Protein AF-A0AAU6WMK9-F1 (afdb_monomer_lite)

InterPro domains:
  IPR029044 Nucleotide-diphospho-sugar transferases [G3DSA:3.90.550.10] (1-54)

Secondary structure (DSSP, 8-state):
--S-GGGHHHHTT--SS-TTHHHHHHTGGG------GGGG----SHHHHHHHHT-

Radius of gyration: 14.76 Å; chains: 1; bounding box: 33×24×33 Å

Structure (mmCIF, N/CA/C/O backbone):
data_AF-A0AAU6WMK9-F1
#
_entry.id   AF-A0AAU6WMK9-F1
#
loop_
_atom_site.group_PDB
_atom_site.id
_atom_site.type_symbol
_atom_site.label_atom_id
_atom_site.label_alt_id
_atom_site.label_comp_id
_atom_site.label_asym_id
_atom_site.label_entity_id
_atom_site.label_seq_id
_atom_site.pdbx_PDB_ins_code
_atom_site.Cartn_x
_atom_site.Cartn_y
_atom_site.Cartn_z
_atom_site.occupancy
_atom_site.B_iso_or_equiv
_atom_site.auth_seq_id
_atom_site.auth_comp_id
_atom_site.auth_asym_id
_atom_site.auth_atom_id
_atom_site.pdbx_PDB_model_num
ATOM 1 N N . MET A 1 1 ? 6.867 -12.286 0.698 1.00 68.12 1 MET A N 1
ATOM 2 C CA . MET A 1 1 ? 7.490 -11.090 0.087 1.00 68.12 1 MET A CA 1
ATOM 3 C C . MET A 1 1 ? 6.549 -10.637 -1.024 1.00 68.12 1 MET A C 1
ATOM 5 O O . MET A 1 1 ? 6.188 -11.496 -1.810 1.00 68.12 1 MET A O 1
ATOM 9 N N . LEU A 1 2 ? 6.071 -9.381 -1.028 1.00 89.62 2 LEU A N 1
ATOM 10 C CA . LEU A 1 2 ? 5.040 -8.898 -1.977 1.00 89.62 2 LEU A CA 1
ATOM 11 C C . LEU A 1 2 ? 5.609 -8.343 -3.294 1.00 89.62 2 LEU A C 1
ATOM 13 O O . LEU A 1 2 ? 4.905 -8.315 -4.291 1.00 89.62 2 LEU A O 1
ATOM 17 N N . PHE A 1 3 ? 6.875 -7.918 -3.299 1.00 93.06 3 PHE A N 1
ATOM 18 C CA . PHE A 1 3 ? 7.558 -7.397 -4.483 1.00 93.06 3 PHE A CA 1
ATOM 19 C C . PHE A 1 3 ? 8.779 -8.258 -4.798 1.00 93.06 3 PHE A C 1
ATOM 21 O O . PHE A 1 3 ? 9.580 -8.535 -3.902 1.00 93.06 3 PHE A O 1
ATOM 28 N N . SER A 1 4 ? 8.933 -8.655 -6.062 1.00 94.50 4 SER A N 1
ATOM 29 C CA . SER A 1 4 ? 10.164 -9.278 -6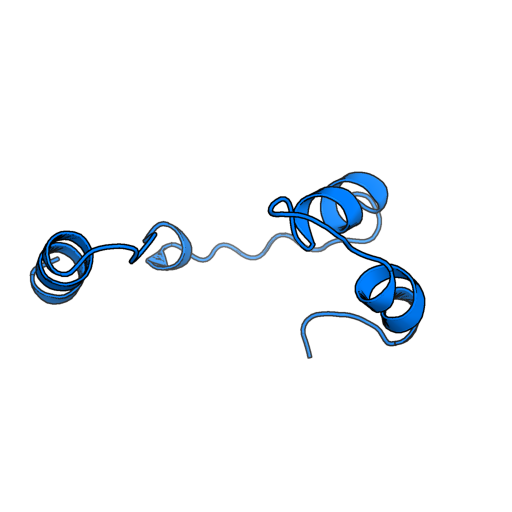.558 1.00 94.50 4 SER A CA 1
ATOM 30 C C . SER A 1 4 ? 11.346 -8.304 -6.469 1.00 94.50 4 SER A C 1
ATOM 32 O O . SER A 1 4 ? 11.179 -7.084 -6.561 1.00 94.50 4 SER A O 1
ATOM 34 N N . SER A 1 5 ? 12.565 -8.836 -6.345 1.00 94.88 5 SER A N 1
ATOM 35 C CA . SER A 1 5 ? 13.794 -8.035 -6.328 1.00 94.88 5 SER A CA 1
ATOM 36 C C . SER A 1 5 ? 13.996 -7.206 -7.598 1.00 94.88 5 SER A C 1
ATOM 38 O O . SER A 1 5 ? 14.658 -6.171 -7.537 1.00 94.88 5 SER A O 1
ATOM 40 N N . SER A 1 6 ? 13.402 -7.622 -8.723 1.00 95.62 6 SER A N 1
ATOM 41 C CA . SER A 1 6 ? 13.410 -6.877 -9.991 1.00 95.62 6 SER A CA 1
ATOM 42 C C . SER A 1 6 ? 12.801 -5.476 -9.871 1.00 95.62 6 SER A C 1
ATOM 44 O O . SER A 1 6 ? 13.215 -4.579 -10.596 1.00 95.62 6 SER A O 1
ATOM 46 N N . TYR A 1 7 ? 11.887 -5.261 -8.921 1.00 94.88 7 TYR A N 1
ATOM 47 C CA . TYR A 1 7 ? 11.151 -4.003 -8.763 1.00 94.88 7 TYR A CA 1
ATOM 48 C C . TYR A 1 7 ? 11.717 -3.073 -7.686 1.00 94.88 7 TYR A C 1
ATOM 50 O O . TYR A 1 7 ? 11.299 -1.920 -7.582 1.00 94.88 7 TYR A O 1
ATOM 58 N N . ILE A 1 8 ? 12.687 -3.533 -6.886 1.00 93.31 8 ILE A N 1
ATOM 59 C CA . ILE A 1 8 ? 13.212 -2.767 -5.741 1.00 93.31 8 ILE A CA 1
ATOM 60 C C . ILE A 1 8 ? 13.845 -1.446 -6.187 1.00 93.31 8 ILE A C 1
ATOM 62 O O . ILE A 1 8 ? 13.635 -0.426 -5.536 1.00 93.31 8 ILE A O 1
ATOM 66 N N . GLN A 1 9 ? 14.593 -1.439 -7.293 1.00 94.50 9 GLN A N 1
ATOM 67 C CA . GLN A 1 9 ? 15.226 -0.210 -7.778 1.00 94.50 9 GLN A CA 1
ATOM 68 C C . GLN A 1 9 ? 14.187 0.854 -8.136 1.00 94.50 9 GLN A C 1
ATOM 70 O O . GLN A 1 9 ? 14.345 2.003 -7.742 1.00 94.50 9 GLN A O 1
ATOM 75 N N . GLU A 1 10 ? 13.101 0.474 -8.809 1.00 93.81 10 GLU A N 1
ATOM 76 C CA . GLU A 1 10 ? 12.049 1.407 -9.214 1.00 93.81 10 GLU A CA 1
ATOM 77 C C . GLU A 1 10 ? 11.207 1.873 -8.019 1.00 93.81 10 GLU A C 1
ATOM 79 O O . GLU A 1 10 ? 10.945 3.069 -7.881 1.00 93.81 10 GLU A O 1
ATOM 84 N N . LEU A 1 11 ? 10.895 0.970 -7.081 1.00 93.44 11 LEU A N 1
ATOM 85 C CA . LEU A 1 11 ? 10.243 1.304 -5.808 1.00 93.44 11 LEU A CA 1
ATOM 86 C C . LEU A 1 11 ? 11.003 2.393 -5.037 1.00 93.44 11 LEU A C 1
ATOM 88 O O . LEU A 1 11 ? 10.385 3.315 -4.508 1.00 93.44 11 LEU A O 1
ATOM 92 N N . LEU A 1 12 ? 12.339 2.327 -5.005 1.00 93.56 12 LEU A N 1
ATOM 93 C CA . LEU A 1 12 ? 13.183 3.321 -4.328 1.00 93.56 12 LEU A CA 1
ATOM 94 C C . LEU A 1 12 ? 13.167 4.699 -5.008 1.00 93.56 12 LEU A C 1
ATOM 96 O O . LEU A 1 12 ? 13.549 5.690 -4.386 1.00 93.56 12 LEU A O 1
ATOM 100 N N . THR A 1 13 ? 12.729 4.784 -6.266 1.00 93.38 13 THR A N 1
ATOM 101 C CA . THR A 1 13 ? 12.605 6.060 -6.988 1.00 93.38 13 THR A CA 1
ATOM 102 C C . THR A 1 13 ? 11.253 6.742 -6.807 1.00 93.38 13 THR A C 1
ATOM 104 O O . THR A 1 13 ? 11.107 7.897 -7.216 1.00 93.38 13 THR A O 1
ATOM 107 N N . LEU A 1 14 ? 10.278 6.067 -6.187 1.00 92.88 14 LEU A N 1
ATOM 108 C CA . LEU A 1 14 ? 8.944 6.616 -5.968 1.00 92.88 14 LEU A CA 1
ATOM 109 C C . LEU A 1 14 ? 9.005 7.857 -5.069 1.00 92.88 14 LEU A C 1
ATOM 111 O O . LEU A 1 14 ? 9.704 7.899 -4.057 1.00 92.88 14 LEU A O 1
ATOM 115 N N . LYS A 1 15 ? 8.253 8.890 -5.454 1.00 89.25 15 LYS A N 1
ATOM 116 C CA . LYS A 1 15 ? 8.175 10.177 -4.752 1.00 89.25 15 LYS A CA 1
ATOM 117 C C . LYS A 1 15 ? 6.726 10.642 -4.667 1.00 89.25 15 LYS A C 1
ATOM 119 O O . LYS A 1 15 ? 5.907 10.305 -5.521 1.00 89.25 15 LYS A O 1
ATOM 124 N N . GLY A 1 16 ? 6.436 11.482 -3.677 1.00 88.56 16 GLY A N 1
ATOM 125 C CA . GLY A 1 16 ? 5.088 12.000 -3.445 1.00 88.56 16 GLY A CA 1
ATOM 126 C C . GLY A 1 16 ? 4.164 10.972 -2.786 1.00 88.56 16 GLY A C 1
ATOM 127 O O . GLY A 1 16 ? 4.623 9.979 -2.231 1.00 88.56 16 GLY A O 1
ATOM 128 N N . GLN A 1 17 ? 2.858 11.236 -2.822 1.00 86.06 17 GLN A N 1
ATOM 129 C CA . GLN A 1 17 ? 1.860 10.482 -2.048 1.00 86.06 17 GLN A CA 1
ATOM 130 C C . GLN A 1 17 ? 1.244 9.285 -2.787 1.00 86.06 17 GLN A C 1
ATOM 132 O O . GLN A 1 17 ? 0.527 8.500 -2.183 1.00 86.06 17 GLN A O 1
ATOM 137 N N . GLU A 1 18 ? 1.519 9.109 -4.081 1.00 84.00 18 GLU A N 1
ATOM 138 C CA . GLU A 1 18 ? 0.884 8.043 -4.872 1.00 84.00 18 GLU A CA 1
ATOM 139 C C . GLU A 1 18 ? 1.447 6.636 -4.594 1.00 84.00 18 GLU A C 1
ATOM 141 O O . GLU A 1 18 ? 0.825 5.635 -4.958 1.00 84.00 18 GLU A O 1
ATOM 146 N N . GLY A 1 19 ? 2.607 6.546 -3.934 1.00 89.06 19 GLY A N 1
ATOM 147 C CA . GLY A 1 19 ? 3.214 5.284 -3.513 1.00 89.06 19 GLY A CA 1
ATOM 148 C C . GLY A 1 19 ? 3.415 4.286 -4.660 1.00 89.06 19 GLY A C 1
ATOM 149 O O . GLY A 1 19 ? 3.659 4.658 -5.809 1.00 89.06 19 GLY A O 1
ATOM 150 N N . ALA A 1 20 ? 3.305 2.993 -4.343 1.00 93.31 20 ALA A N 1
ATOM 151 C CA . ALA A 1 20 ? 3.511 1.905 -5.301 1.00 93.31 20 ALA A CA 1
ATOM 152 C C . ALA A 1 20 ? 2.357 1.723 -6.307 1.00 93.31 20 ALA A C 1
ATOM 154 O O . ALA A 1 20 ? 2.478 0.912 -7.221 1.00 93.31 20 ALA A O 1
ATOM 155 N N . ARG A 1 21 ? 1.252 2.479 -6.195 1.00 92.94 21 ARG A N 1
ATOM 156 C CA . ARG A 1 21 ? 0.091 2.341 -7.094 1.00 92.94 21 ARG A CA 1
ATOM 157 C C . ARG A 1 21 ? 0.471 2.565 -8.557 1.00 92.94 21 ARG A C 1
ATOM 159 O O . ARG A 1 21 ? 0.040 1.808 -9.419 1.00 92.94 21 ARG A O 1
ATOM 166 N N . LYS A 1 22 ? 1.300 3.577 -8.829 1.00 91.75 22 LYS A N 1
ATOM 167 C CA . LYS A 1 22 ? 1.825 3.860 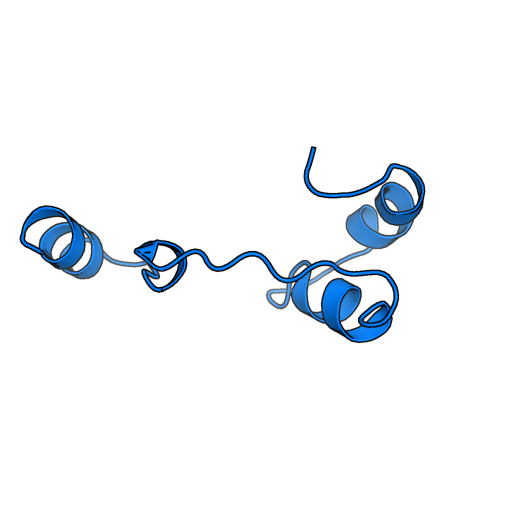-10.175 1.00 91.75 22 LYS A CA 1
ATOM 168 C C . LYS A 1 22 ? 2.597 2.676 -10.751 1.00 91.75 22 LYS A C 1
ATOM 170 O O . LYS A 1 22 ? 2.389 2.325 -11.904 1.00 91.75 22 LYS A O 1
ATOM 175 N N . LEU A 1 23 ? 3.443 2.058 -9.928 1.00 93.88 23 LEU A N 1
ATOM 176 C CA . LEU A 1 23 ? 4.257 0.912 -10.319 1.00 93.88 23 LEU A CA 1
ATOM 177 C C . LEU A 1 23 ? 3.386 -0.310 -10.638 1.00 93.88 23 LEU A C 1
ATOM 179 O O . LEU A 1 23 ? 3.545 -0.917 -11.688 1.00 93.88 23 LEU A O 1
ATOM 183 N N . ILE A 1 24 ? 2.416 -0.619 -9.774 1.00 94.44 24 ILE A N 1
ATOM 184 C CA . ILE A 1 24 ? 1.473 -1.732 -9.977 1.00 94.44 24 ILE A CA 1
ATOM 185 C C . ILE A 1 24 ? 0.686 -1.543 -11.279 1.00 94.44 24 ILE A C 1
ATOM 187 O O . ILE A 1 24 ? 0.539 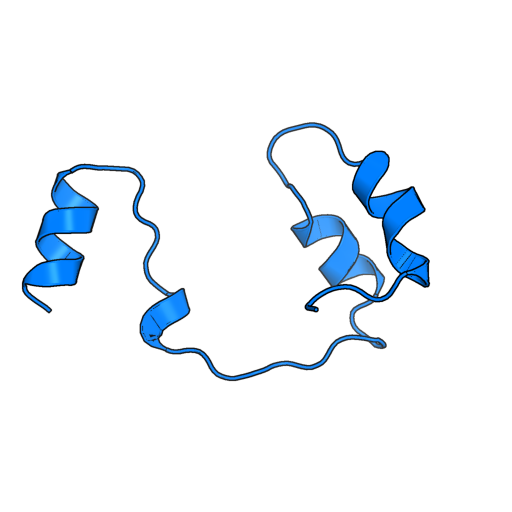-2.484 -12.048 1.00 94.44 24 ILE A O 1
ATOM 191 N N . LEU A 1 25 ? 0.217 -0.319 -11.556 1.00 93.38 25 LEU A N 1
ATOM 192 C CA . LEU A 1 25 ? -0.485 -0.009 -12.804 1.00 93.38 25 LEU A CA 1
ATOM 193 C C . LEU A 1 25 ? 0.421 -0.112 -14.041 1.00 93.38 25 LEU A C 1
ATOM 195 O O . LEU A 1 25 ? -0.067 -0.444 -15.117 1.00 93.38 25 LEU A O 1
ATOM 199 N N . HIS A 1 26 ? 1.717 0.181 -13.902 1.00 94.19 26 HIS A N 1
ATOM 200 C CA . HIS A 1 26 ? 2.683 0.069 -14.996 1.00 94.19 26 HIS A CA 1
ATOM 201 C C . HIS A 1 26 ? 2.974 -1.391 -15.371 1.00 94.19 26 HIS A C 1
ATOM 203 O O . HIS A 1 26 ? 3.100 -1.691 -16.556 1.00 94.19 26 HIS A O 1
ATOM 209 N N . TYR A 1 27 ? 3.016 -2.289 -14.383 1.00 95.75 27 TYR A N 1
ATOM 210 C CA . TYR A 1 27 ? 3.314 -3.714 -14.555 1.00 95.75 27 TYR A CA 1
ATOM 211 C C . TYR A 1 27 ? 2.087 -4.614 -14.348 1.00 95.75 27 TYR A C 1
ATOM 213 O O . TYR A 1 27 ? 2.230 -5.712 -13.828 1.00 95.75 27 TYR A O 1
ATOM 221 N N . LEU A 1 28 ? 0.882 -4.181 -14.745 1.00 95.50 28 LEU A N 1
ATOM 222 C CA . LEU A 1 28 ? -0.360 -4.952 -14.531 1.00 95.50 28 LEU A CA 1
ATOM 223 C C . LEU A 1 28 ? -0.265 -6.411 -15.006 1.00 95.50 28 LEU A C 1
ATOM 225 O O . LEU A 1 28 ? -0.770 -7.301 -14.325 1.00 95.50 28 LEU A O 1
ATOM 229 N N . ASP A 1 29 ? 0.415 -6.650 -16.128 1.00 97.25 29 ASP A N 1
ATOM 230 C CA . ASP A 1 29 ? 0.593 -7.989 -16.704 1.00 97.25 29 ASP A CA 1
ATOM 231 C C . ASP A 1 29 ? 1.534 -8.897 -15.883 1.00 97.25 29 ASP A C 1
ATOM 233 O O . ASP A 1 29 ? 1.515 -10.111 -16.068 1.00 97.25 29 ASP A O 1
ATOM 237 N N . ASP A 1 30 ? 2.332 -8.332 -14.968 1.00 96.69 30 ASP A N 1
ATOM 238 C CA . ASP A 1 30 ? 3.190 -9.054 -14.012 1.00 96.69 30 ASP A CA 1
ATOM 239 C C . ASP A 1 30 ? 2.697 -8.859 -12.566 1.00 96.69 30 ASP A C 1
ATOM 241 O O . ASP A 1 30 ? 3.473 -8.675 -11.624 1.00 96.69 30 ASP A O 1
ATOM 245 N N . THR A 1 31 ? 1.372 -8.844 -12.383 1.00 95.69 31 THR A N 1
ATOM 246 C CA . THR A 1 31 ? 0.735 -8.798 -11.062 1.00 95.69 31 THR A CA 1
ATOM 247 C C . THR A 1 31 ? -0.291 -9.908 -10.896 1.00 95.69 31 THR A C 1
ATOM 249 O O . THR A 1 31 ? -1.039 -10.229 -11.816 1.00 95.69 31 THR A O 1
ATOM 252 N N . ASP A 1 32 ? -0.380 -10.440 -9.678 1.00 94.75 32 ASP A N 1
ATOM 253 C CA . ASP A 1 32 ? -1.457 -11.335 -9.266 1.00 94.75 32 ASP A CA 1
ATOM 254 C C . ASP A 1 32 ? -2.451 -10.594 -8.363 1.00 94.75 32 ASP A C 1
ATOM 256 O O . ASP A 1 32 ? -2.074 -9.913 -7.405 1.00 94.75 32 ASP A O 1
ATOM 260 N N . SER A 1 33 ? -3.746 -10.757 -8.645 1.00 93.56 33 SER A N 1
ATOM 261 C CA . SER A 1 33 ? -4.824 -10.217 -7.812 1.00 93.56 33 SER A CA 1
ATOM 262 C C . SER A 1 33 ? -5.279 -11.251 -6.791 1.00 93.56 33 SER A C 1
ATOM 264 O O . SER A 1 33 ? -5.851 -12.281 -7.145 1.00 93.56 33 SER A O 1
ATOM 266 N N . ILE A 1 34 ? -5.070 -10.953 -5.511 1.00 91.94 34 ILE A N 1
ATOM 267 C CA . ILE A 1 34 ? -5.514 -11.803 -4.404 1.00 91.94 34 ILE A CA 1
ATOM 268 C C . ILE A 1 34 ? -6.709 -11.124 -3.723 1.00 91.94 34 ILE A C 1
ATOM 270 O O . ILE A 1 34 ? -6.559 -10.002 -3.231 1.00 91.94 34 ILE A O 1
ATOM 274 N N . PRO A 1 35 ? -7.891 -11.768 -3.661 1.00 94.44 35 PRO A N 1
ATOM 275 C CA . PRO A 1 35 ? -9.017 -11.241 -2.904 1.00 94.44 35 PRO A CA 1
ATOM 276 C C . PRO A 1 35 ? -8.641 -11.061 -1.432 1.00 94.44 35 PRO A C 1
ATOM 278 O O . PRO A 1 35 ? -8.267 -12.013 -0.749 1.00 94.44 35 PRO A O 1
ATOM 281 N N . PHE A 1 36 ? -8.756 -9.832 -0.939 1.00 91.69 36 PHE A N 1
ATOM 282 C CA . PHE A 1 36 ? -8.490 -9.505 0.454 1.00 91.69 36 PHE A CA 1
ATOM 283 C C . PHE A 1 36 ? -9.564 -8.549 0.965 1.00 91.69 36 PHE A C 1
ATOM 285 O O . PHE A 1 36 ? -9.415 -7.332 0.926 1.00 91.69 36 PHE A O 1
ATOM 292 N N . GLU A 1 37 ? -10.678 -9.114 1.431 1.00 91.38 37 GLU A N 1
ATOM 293 C CA . GLU A 1 37 ? -11.866 -8.352 1.841 1.00 91.38 37 GLU A CA 1
ATOM 294 C C . GLU A 1 37 ? -11.570 -7.339 2.952 1.00 91.38 37 GLU A C 1
ATOM 296 O O . GLU A 1 37 ? -12.114 -6.236 2.954 1.00 91.38 37 GLU A O 1
ATOM 301 N N . GLN A 1 38 ? -10.660 -7.685 3.867 1.00 89.94 38 GLN A N 1
ATOM 302 C CA . GLN A 1 38 ? -10.231 -6.799 4.951 1.00 89.94 38 GLN A CA 1
ATOM 303 C C . GLN A 1 38 ? -9.338 -5.649 4.463 1.00 89.94 38 GLN A C 1
ATOM 305 O O . GLN A 1 38 ? -9.226 -4.636 5.144 1.00 89.94 38 GLN A O 1
ATOM 310 N N . GLY A 1 39 ? -8.764 -5.751 3.260 1.00 88.44 39 GLY A N 1
ATOM 311 C CA . GLY A 1 39 ? -7.959 -4.695 2.640 1.00 88.44 39 GLY A CA 1
ATOM 312 C C . GLY A 1 39 ? -8.758 -3.465 2.217 1.00 88.44 39 GLY A C 1
ATOM 313 O O . GLY A 1 39 ? -8.169 -2.482 1.787 1.00 88.44 39 GLY A O 1
ATOM 314 N N . ARG A 1 40 ? -10.091 -3.505 2.337 1.00 91.00 40 ARG A N 1
ATOM 315 C CA . ARG A 1 40 ? -10.972 -2.361 2.066 1.00 91.00 40 ARG A CA 1
ATOM 316 C C . ARG A 1 40 ? -10.883 -1.251 3.117 1.00 91.00 40 ARG A C 1
ATOM 318 O O . ARG A 1 40 ? -11.402 -0.166 2.878 1.00 91.00 40 ARG A O 1
ATOM 325 N N . TRP A 1 41 ? -10.352 -1.554 4.301 1.00 93.00 41 TRP A N 1
ATOM 326 C CA . TRP A 1 41 ? -10.301 -0.610 5.409 1.00 93.00 41 TRP A CA 1
ATOM 327 C C . TRP A 1 41 ? -9.119 0.340 5.251 1.00 93.00 41 TRP A C 1
ATOM 329 O O . TRP A 1 41 ? -7.969 -0.091 5.280 1.00 93.00 41 TRP A O 1
ATOM 339 N N . ASP A 1 42 ? -9.429 1.628 5.138 1.00 93.69 42 ASP A N 1
ATOM 340 C CA . ASP A 1 42 ? -8.466 2.723 5.224 1.00 93.69 42 ASP A CA 1
ATOM 341 C C . ASP A 1 42 ? -8.564 3.328 6.631 1.00 93.69 42 ASP A C 1
ATOM 343 O O . ASP A 1 42 ? -9.639 3.772 7.042 1.00 93.69 42 ASP 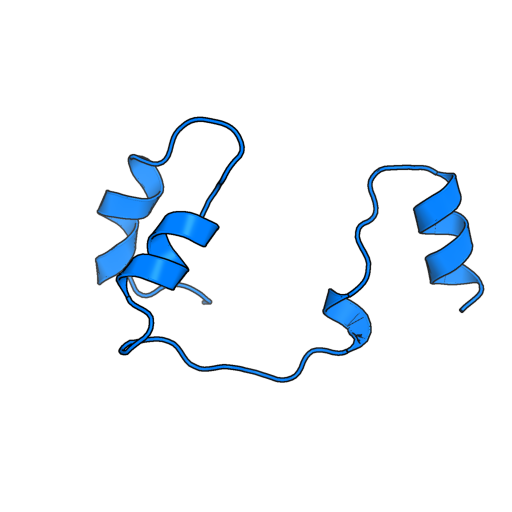A O 1
ATOM 347 N N . ILE A 1 43 ? -7.495 3.234 7.425 1.00 95.31 43 ILE A N 1
ATOM 348 C CA . ILE A 1 43 ? -7.517 3.556 8.863 1.00 95.31 43 ILE A CA 1
ATOM 349 C C . ILE A 1 43 ? -6.714 4.835 9.102 1.00 95.31 43 ILE A C 1
ATOM 351 O O . ILE A 1 43 ? -5.641 4.811 9.706 1.00 95.31 43 ILE A O 1
ATOM 355 N N . ASP A 1 44 ? -7.241 5.958 8.626 1.00 95.38 44 ASP A N 1
ATOM 356 C CA . ASP A 1 44 ? -6.593 7.264 8.777 1.00 95.38 44 ASP A CA 1
ATOM 357 C C . ASP A 1 44 ? -6.954 7.958 10.095 1.00 95.38 44 ASP A C 1
ATOM 359 O O . ASP A 1 44 ? -6.182 8.769 10.616 1.00 95.38 44 ASP A O 1
ATOM 363 N N . THR A 1 45 ? -8.136 7.663 10.649 1.00 97.25 45 THR A N 1
ATOM 364 C CA . THR A 1 45 ? -8.676 8.357 11.828 1.00 97.25 45 THR A CA 1
ATOM 365 C C . THR A 1 45 ? -9.010 7.410 12.987 1.00 97.25 45 THR A C 1
ATOM 367 O O . THR A 1 45 ? -9.268 6.217 12.784 1.00 97.25 45 THR A O 1
ATOM 370 N N . PRO A 1 46 ? -9.078 7.920 14.236 1.00 97.31 46 PRO A N 1
ATOM 371 C CA . PRO A 1 46 ? -9.578 7.143 15.370 1.00 97.31 46 PRO A CA 1
ATOM 372 C C . PRO A 1 46 ? -10.995 6.599 15.142 1.00 97.31 46 PRO A C 1
ATOM 374 O O . PRO A 1 46 ? -11.335 5.524 15.634 1.00 97.31 46 PRO A O 1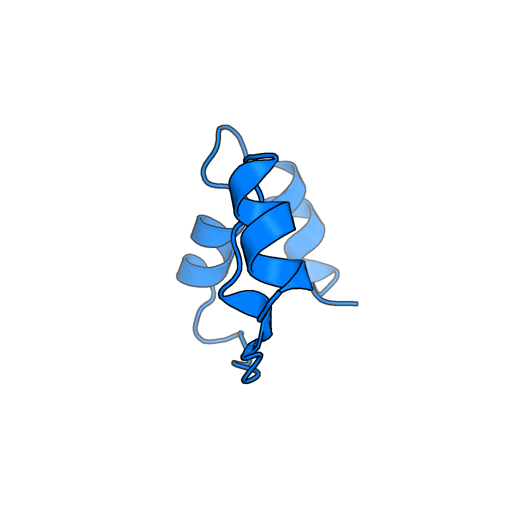
ATOM 377 N N . GLU A 1 47 ? -11.833 7.325 14.403 1.00 97.06 47 GLU A N 1
ATOM 378 C CA . GLU A 1 47 ? -13.180 6.904 14.024 1.00 97.06 47 GLU A CA 1
ATOM 379 C C . GLU A 1 47 ? -13.152 5.702 13.077 1.00 97.06 47 GLU A C 1
ATOM 381 O O . GLU A 1 47 ? -13.965 4.794 13.246 1.00 97.06 47 GLU A O 1
ATOM 386 N N . ASP A 1 48 ? -12.213 5.642 12.134 1.00 96.44 48 ASP A N 1
ATOM 387 C CA . ASP A 1 48 ? -12.065 4.495 11.227 1.00 96.44 48 ASP A CA 1
ATOM 388 C C . ASP A 1 48 ? -11.607 3.247 11.977 1.00 96.44 48 ASP A C 1
ATOM 390 O O . ASP A 1 48 ? -12.161 2.164 11.778 1.00 96.44 48 ASP A O 1
ATOM 394 N N . TYR A 1 49 ? -10.704 3.409 12.946 1.00 95.88 49 TYR A N 1
ATOM 395 C CA . TYR A 1 49 ? -10.330 2.318 13.841 1.00 95.88 49 TYR A CA 1
ATOM 396 C C . TYR A 1 49 ? -11.517 1.827 14.684 1.00 95.88 49 TYR A C 1
ATOM 398 O O . TYR A 1 49 ? -11.736 0.622 14.804 1.00 95.88 49 TYR A O 1
ATOM 406 N N . LYS A 1 50 ? -12.339 2.741 15.224 1.00 96.50 50 LYS A N 1
ATOM 407 C CA . LYS A 1 50 ? -13.573 2.372 15.944 1.00 96.50 50 LYS A CA 1
ATOM 408 C C . LYS A 1 50 ? -14.548 1.614 15.042 1.00 96.50 50 LYS A C 1
ATOM 410 O O . LYS A 1 50 ? -15.197 0.692 15.526 1.00 96.50 50 LYS A O 1
ATOM 415 N N . LYS A 1 51 ? -14.681 1.985 13.765 1.00 94.06 51 LYS A N 1
ATOM 416 C CA . LYS A 1 51 ? -15.531 1.249 12.813 1.00 94.06 51 LYS A CA 1
ATOM 417 C C . LYS A 1 51 ? -14.995 -0.161 12.580 1.00 94.06 51 LYS A C 1
ATOM 419 O O . LYS A 1 51 ? -15.783 -1.093 12.654 1.00 94.06 51 LYS A O 1
ATOM 424 N N . LEU A 1 52 ? -13.684 -0.312 12.382 1.00 94.31 52 LEU A N 1
ATOM 425 C CA . LEU A 1 52 ? -13.038 -1.608 12.162 1.00 94.31 52 LEU A CA 1
ATOM 426 C C . LEU A 1 52 ? -13.286 -2.592 13.316 1.00 94.31 52 LEU A C 1
ATOM 428 O O . LEU A 1 52 ? -13.670 -3.734 13.086 1.00 94.31 52 LEU A O 1
ATOM 432 N N . ILE A 1 53 ? -13.086 -2.166 14.565 1.00 94.62 53 ILE A N 1
ATOM 433 C CA . ILE A 1 53 ? -13.223 -3.068 15.725 1.00 94.62 53 ILE A CA 1
ATOM 434 C C . ILE A 1 53 ? -14.679 -3.392 16.096 1.00 94.62 53 ILE A C 1
ATOM 436 O O . ILE A 1 53 ? -14.908 -4.302 16.887 1.00 94.62 53 ILE A O 1
ATOM 440 N N . ASN A 1 54 ? -15.650 -2.639 15.568 1.00 90.62 54 ASN A N 1
ATOM 441 C CA . ASN A 1 54 ? -17.087 -2.849 15.793 1.00 90.62 54 ASN A CA 1
ATOM 442 C C . ASN A 1 54 ? -17.795 -3.462 14.569 1.00 90.62 54 ASN A C 1
ATOM 444 O O . ASN A 1 54 ? -19.027 -3.468 14.524 1.00 90.62 54 ASN A O 1
ATOM 448 N N . SER A 1 55 ? -17.028 -3.912 13.571 1.00 79.44 55 SER A N 1
ATOM 449 C CA . SER A 1 55 ? -17.527 -4.501 12.321 1.00 79.44 55 SER A CA 1
ATOM 450 C C . SER A 1 55 ? -17.385 -6.013 12.250 1.00 79.44 55 SER A C 1
ATOM 452 O O . SER A 1 55 ? -16.618 -6.577 13.060 1.00 79.44 55 SER A O 1
#

Foldseek 3Di:
DQDDPVCVVVQVVDDDDCHCVVVCVVPVVPDDDDDDPLVVQDPPDPVSVVVSVVD

pLDDT: mean 92.64, std 4.7, range [68.12, 97.31]

Organism: NCBI:txid1854762

Sequence (55 aa):
MLFSSSYIQELLTLKGQEGARKLIL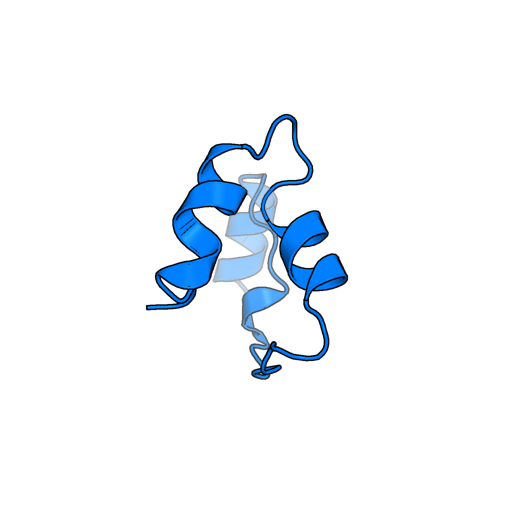HYLDDTDSIPFEQGRWDIDTPEDYKKLINS